Protein AF-A0A561PL49-F1 (afdb_monomer)

Secondary structure (DSSP, 8-state):
--HHHHHHHHHH-HHHHHHHHHHHGGGHHHHHHHHHHHHHHS-HHHHHHHHHH-HHHHHHHHHHHHHH-TTSHHIIIIIHHHHHHHHTHHHHHHHHS-----HHHHHHHHHHHHTS-HHHHHHHHHHHHHS-HHHHHHHH---HHHHHHHHHHHHHHHHHHHHT--

Nearest PDB structures (foldseek):
  1or7-assembly3_B  TM=4.608E-01  e=2.682E-03  Escherichia coli
  1or7-assembly3_A  TM=3.696E-01  e=8.581E-03  Escherichia coli
  3p7n-assembly2_B  TM=9.004E-01  e=7.801E+00  Erythrobacter litoralis HTCC2594
  5xt2-assembly5_E  TM=5.950E-01  e=3.797E+00  Bradyrhizobium japonicum
  1zn2-assembly1_A  TM=5.545E-01  e=4.013E+00  Pseudomonas fluorescens

Mean predicted aligned error: 12.53 Å

Structure (mmCIF, N/CA/C/O backbone):
data_AF-A0A561PL49-F1
#
_entry.id   AF-A0A561PL49-F1
#
loop_
_atom_site.group_PDB
_atom_site.id
_atom_site.type_symbol
_atom_site.label_atom_id
_atom_site.label_alt_id
_atom_site.label_comp_id
_atom_site.label_asym_id
_atom_site.label_entity_id
_atom_site.label_seq_id
_atom_site.pdbx_PDB_ins_code
_atom_site.Cartn_x
_atom_site.Cartn_y
_atom_site.Cartn_z
_atom_site.occupancy
_atom_site.B_iso_or_equiv
_atom_site.auth_seq_id
_atom_site.auth_comp_id
_atom_site.auth_asym_id
_atom_site.auth_atom_id
_atom_site.pdbx_PDB_model_num
ATOM 1 N N . MET A 1 1 ? -16.646 -1.846 32.945 1.00 83.25 1 MET A N 1
ATOM 2 C CA . MET A 1 1 ? -17.394 -2.663 31.961 1.00 83.25 1 MET A CA 1
ATOM 3 C C . MET A 1 1 ? -16.554 -3.886 31.651 1.00 83.25 1 MET A C 1
ATOM 5 O O . MET A 1 1 ? -15.339 -3.741 31.600 1.00 83.25 1 MET A O 1
ATOM 9 N N . ASN A 1 2 ? -17.163 -5.061 31.497 1.00 88.88 2 ASN A N 1
ATOM 10 C CA . ASN A 1 2 ? -16.440 -6.252 31.034 1.00 88.88 2 ASN A CA 1
ATOM 11 C C . ASN A 1 2 ? -16.213 -6.192 29.507 1.00 88.88 2 ASN A C 1
ATOM 13 O O . ASN A 1 2 ? -16.794 -5.342 28.823 1.00 88.88 2 ASN A O 1
ATOM 17 N N . ARG A 1 3 ? -15.366 -7.076 28.961 1.00 93.06 3 ARG A N 1
ATOM 18 C CA . ARG A 1 3 ? -15.032 -7.087 27.523 1.00 93.06 3 ARG A CA 1
ATOM 19 C C . ARG A 1 3 ? -16.274 -7.114 26.621 1.00 93.06 3 ARG A C 1
ATOM 21 O O . ARG A 1 3 ? -16.358 -6.326 25.681 1.00 93.06 3 ARG A O 1
ATOM 28 N N . GLU A 1 4 ? -17.233 -7.993 26.902 1.00 93.25 4 GLU A N 1
ATOM 29 C CA . GLU A 1 4 ? -18.442 -8.140 26.080 1.00 93.25 4 GLU A CA 1
ATOM 30 C C . GLU A 1 4 ? -19.286 -6.866 26.050 1.00 93.25 4 GLU A C 1
ATOM 32 O O . GLU A 1 4 ? -19.787 -6.478 24.997 1.00 93.25 4 GLU A O 1
ATOM 37 N N . GLN A 1 5 ? -19.426 -6.180 27.185 1.00 93.38 5 GLN A N 1
ATOM 38 C CA . GLN A 1 5 ? -20.137 -4.905 27.256 1.00 93.38 5 GLN A CA 1
ATOM 39 C C . GLN A 1 5 ? -19.455 -3.834 26.400 1.00 93.38 5 GLN A C 1
ATOM 41 O O . GLN A 1 5 ? -20.139 -3.099 25.692 1.00 93.38 5 GLN A O 1
ATOM 46 N N . ILE A 1 6 ? -18.119 -3.765 26.434 1.00 93.38 6 ILE A N 1
ATOM 47 C CA . ILE A 1 6 ? -17.340 -2.792 25.654 1.00 93.38 6 ILE A CA 1
ATOM 48 C C . ILE A 1 6 ? -17.500 -3.055 24.150 1.00 93.38 6 ILE A C 1
ATOM 50 O O . ILE A 1 6 ? -17.769 -2.133 23.383 1.00 93.38 6 ILE A O 1
ATOM 54 N N . ILE A 1 7 ? -17.401 -4.315 23.716 1.00 94.44 7 ILE A N 1
ATOM 55 C CA . ILE A 1 7 ? -17.581 -4.694 22.304 1.00 94.44 7 ILE A CA 1
ATOM 56 C C . ILE A 1 7 ? -19.016 -4.420 21.836 1.00 94.44 7 ILE A C 1
ATOM 58 O O . ILE A 1 7 ? -19.229 -3.891 20.743 1.00 94.44 7 ILE A O 1
ATOM 62 N N . ASN A 1 8 ? -20.015 -4.744 22.661 1.00 93.69 8 ASN A N 1
ATOM 63 C CA . ASN A 1 8 ? -21.415 -4.455 22.350 1.00 93.69 8 ASN A CA 1
ATOM 64 C C . ASN A 1 8 ? -21.684 -2.950 22.238 1.00 93.69 8 ASN A C 1
ATOM 66 O O . ASN A 1 8 ? -22.488 -2.535 21.409 1.00 93.69 8 ASN A O 1
ATOM 70 N N . GLN A 1 9 ? -21.004 -2.125 23.036 1.00 92.50 9 GLN A N 1
ATOM 71 C CA . GLN A 1 9 ? -21.076 -0.674 22.896 1.00 92.50 9 GLN A CA 1
ATOM 72 C C . GLN A 1 9 ? -20.464 -0.221 21.563 1.00 92.50 9 GLN A C 1
ATOM 74 O O . GLN A 1 9 ? -21.138 0.447 20.787 1.00 92.50 9 GLN A O 1
ATOM 79 N N . LEU A 1 10 ? -19.226 -0.631 21.269 1.00 91.81 10 LEU A N 1
ATOM 80 C CA . LEU A 1 10 ? -18.506 -0.274 20.036 1.00 91.81 10 LEU A CA 1
ATOM 81 C C . LEU A 1 10 ? -19.249 -0.674 18.752 1.00 91.81 10 LEU A C 1
ATOM 83 O O . LEU A 1 10 ? -19.172 0.031 17.749 1.00 91.81 10 LEU A O 1
ATOM 87 N N . SER A 1 11 ? -19.939 -1.816 18.777 1.00 91.75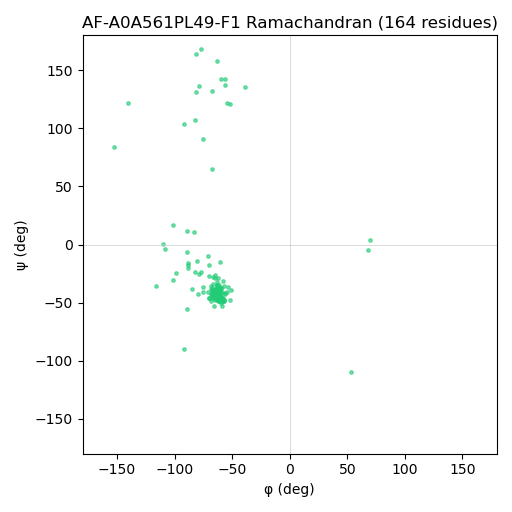 11 SER A N 1
ATOM 88 C CA . SER A 1 11 ? -20.686 -2.351 17.627 1.00 91.75 11 SER A CA 1
ATOM 89 C C . SER A 1 11 ? -22.038 -1.682 17.395 1.00 91.75 11 SER A C 1
ATOM 91 O O . SER A 1 11 ? -22.541 -1.696 16.275 1.00 91.75 11 SER A O 1
ATOM 93 N N . ARG A 1 12 ? -22.644 -1.106 18.438 1.00 91.81 12 ARG A N 1
ATOM 94 C CA . ARG A 1 12 ? -23.957 -0.447 18.351 1.00 91.81 12 ARG A CA 1
ATOM 95 C C . ARG A 1 12 ? -23.857 1.064 18.214 1.00 91.81 12 ARG A C 1
ATOM 97 O O . ARG A 1 12 ? -24.791 1.695 17.724 1.00 91.81 12 ARG A O 1
ATOM 104 N N . ASP A 1 13 ? -22.760 1.644 18.678 1.00 93.06 13 ASP A N 1
ATOM 105 C CA . ASP A 1 13 ? -22.541 3.077 18.621 1.00 93.06 13 ASP A CA 1
ATOM 106 C C . ASP A 1 13 ? -22.004 3.491 17.242 1.00 93.06 13 ASP A C 1
ATOM 108 O O . ASP A 1 13 ? -20.840 3.276 16.889 1.00 93.06 13 ASP A O 1
ATOM 112 N N . ASN A 1 14 ? -22.879 4.129 16.461 1.00 93.19 14 ASN A N 1
ATOM 113 C CA . ASN A 1 14 ? -22.567 4.643 15.128 1.00 93.19 14 ASN A CA 1
ATOM 114 C C . ASN A 1 14 ? -21.449 5.693 15.129 1.00 93.19 14 ASN A C 1
ATOM 116 O O . ASN A 1 14 ? -20.905 6.003 14.069 1.00 93.19 14 ASN A O 1
ATOM 120 N N . GLU A 1 15 ? -21.088 6.259 16.279 1.00 93.94 15 GLU A N 1
ATOM 121 C CA . GLU A 1 15 ? -20.008 7.231 16.363 1.00 93.94 15 GLU A CA 1
ATOM 122 C C . GLU A 1 15 ? -18.660 6.648 15.910 1.00 93.94 15 GLU A C 1
ATOM 124 O O . GLU A 1 15 ? -17.912 7.311 15.189 1.00 93.94 15 GLU A O 1
ATOM 129 N N . TYR A 1 16 ? -18.371 5.387 16.241 1.00 95.00 16 TYR A N 1
ATOM 130 C CA . TYR A 1 16 ? -17.133 4.716 15.824 1.00 95.00 16 TYR A CA 1
ATOM 131 C C . TYR A 1 16 ? -17.090 4.460 14.316 1.00 95.00 16 TYR A C 1
ATOM 133 O O . TYR A 1 16 ? -16.042 4.605 13.678 1.00 95.00 16 TYR A O 1
ATOM 141 N N . HIS A 1 17 ? -18.247 4.151 13.732 1.00 95.12 17 HIS A N 1
ATOM 142 C CA . HIS A 1 17 ? -18.399 4.043 12.285 1.00 95.12 17 HIS A CA 1
ATOM 143 C C . HIS A 1 17 ? -18.204 5.406 11.605 1.00 95.12 17 HIS A C 1
ATOM 145 O O . HIS A 1 17 ? -17.451 5.530 10.640 1.00 95.12 17 HIS A O 1
ATOM 151 N N . ASN A 1 18 ? -18.772 6.471 12.176 1.00 96.44 18 ASN A N 1
ATOM 152 C CA . ASN A 1 18 ? -18.613 7.834 11.668 1.00 96.44 18 ASN A CA 1
ATOM 153 C C . ASN A 1 18 ? -17.156 8.323 11.711 1.00 96.44 18 ASN A C 1
ATOM 155 O O . ASN A 1 18 ? -16.723 9.002 10.779 1.00 96.44 18 ASN A O 1
ATOM 159 N N . ILE A 1 19 ? -16.376 7.945 12.732 1.00 96.62 19 ILE A N 1
ATOM 160 C CA . ILE A 1 19 ? -14.924 8.196 12.765 1.00 96.62 19 ILE A CA 1
ATOM 161 C C . ILE A 1 19 ? -14.246 7.560 11.542 1.00 96.62 19 ILE A C 1
ATOM 163 O O . ILE A 1 19 ? -13.442 8.208 10.868 1.00 96.62 19 ILE A O 1
ATOM 167 N N . CYS A 1 20 ? -14.593 6.311 11.223 1.00 97.00 20 CYS A N 1
ATOM 168 C CA . CYS A 1 20 ? -14.040 5.613 10.064 1.00 97.00 20 CYS A CA 1
ATOM 169 C C . CYS A 1 20 ? -14.483 6.263 8.749 1.00 97.00 20 CYS A C 1
ATOM 171 O O . CYS A 1 20 ? -13.646 6.447 7.873 1.00 97.00 20 CYS A O 1
ATOM 173 N N . ARG A 1 21 ? -15.738 6.720 8.633 1.00 96.50 21 ARG A N 1
ATOM 174 C CA . ARG A 1 21 ? -16.215 7.491 7.467 1.00 96.50 21 ARG A CA 1
ATOM 175 C C . ARG A 1 21 ? -15.437 8.783 7.248 1.00 96.50 21 ARG A C 1
ATOM 177 O O . ARG A 1 21 ? -15.063 9.090 6.119 1.00 96.50 21 ARG A O 1
ATOM 184 N N . GLN A 1 22 ? -15.156 9.529 8.315 1.00 96.19 22 GLN A N 1
ATOM 185 C CA . GLN A 1 22 ? -14.403 10.784 8.220 1.00 96.19 22 GLN A CA 1
ATOM 186 C C . GLN A 1 22 ? -12.947 10.569 7.782 1.00 96.19 22 GLN A C 1
ATOM 188 O O . GLN A 1 22 ? -12.386 11.410 7.079 1.00 96.19 22 GLN A O 1
ATOM 193 N N . ILE A 1 23 ? -12.332 9.458 8.194 1.00 95.50 23 ILE A N 1
ATOM 194 C CA . ILE A 1 23 ? -10.920 9.161 7.920 1.00 95.50 23 ILE A CA 1
ATOM 195 C C . ILE A 1 23 ? -10.752 8.399 6.599 1.00 95.50 23 ILE A C 1
ATOM 197 O O . ILE A 1 23 ? -9.983 8.830 5.741 1.00 95.50 23 ILE A O 1
ATOM 201 N N . GLY A 1 24 ? -11.443 7.267 6.465 1.00 92.12 24 GLY A N 1
ATOM 202 C CA . GLY A 1 24 ? -11.277 6.273 5.405 1.00 92.12 24 GLY A CA 1
ATOM 203 C C . GLY A 1 24 ? -12.107 6.513 4.146 1.00 92.12 24 GLY A C 1
ATOM 204 O O . GLY A 1 24 ? -11.759 5.986 3.097 1.00 92.12 24 GLY A O 1
ATOM 205 N N . ARG A 1 25 ? -13.155 7.348 4.217 1.00 91.06 25 ARG A N 1
ATOM 206 C CA . ARG A 1 25 ? -14.078 7.625 3.100 1.00 91.06 25 ARG A CA 1
ATOM 207 C C . ARG A 1 25 ? -14.654 6.335 2.504 1.00 91.06 25 ARG A C 1
ATOM 209 O O . ARG A 1 25 ? -15.449 5.689 3.174 1.00 91.06 25 ARG A O 1
ATOM 216 N N . ASP A 1 26 ? -14.247 5.973 1.290 1.00 90.94 26 ASP A N 1
ATOM 217 C CA . ASP A 1 26 ? -14.724 4.784 0.579 1.00 90.94 26 ASP A CA 1
ATOM 218 C C . ASP A 1 26 ? -14.286 3.489 1.283 1.00 90.94 26 ASP A C 1
ATOM 220 O O . ASP A 1 26 ? -15.012 2.504 1.265 1.00 90.94 26 ASP A O 1
ATOM 224 N N . ASP A 1 27 ? -13.159 3.525 2.000 1.00 93.06 27 ASP A N 1
ATOM 225 C CA . ASP A 1 27 ? -12.609 2.382 2.737 1.00 93.06 27 ASP A CA 1
ATOM 226 C C . ASP A 1 27 ? -13.157 2.292 4.182 1.00 93.06 27 ASP A C 1
ATOM 228 O O . ASP A 1 27 ? -12.593 1.601 5.032 1.00 93.06 27 ASP A O 1
ATOM 232 N N . ALA A 1 28 ? -14.199 3.060 4.527 1.00 94.94 28 ALA A N 1
ATOM 233 C CA . ALA A 1 28 ? -14.643 3.227 5.913 1.00 94.94 28 ALA A CA 1
ATOM 234 C C . ALA A 1 28 ? -15.168 1.942 6.561 1.00 94.94 28 ALA A C 1
ATOM 236 O O . ALA A 1 28 ? -14.896 1.715 7.741 1.00 94.94 28 ALA A O 1
ATOM 237 N N . ASP A 1 29 ? -15.906 1.125 5.810 1.00 94.81 29 ASP A N 1
ATOM 238 C CA . ASP A 1 29 ? -16.500 -0.112 6.323 1.00 94.81 29 ASP A CA 1
ATOM 239 C C . ASP A 1 29 ? -15.415 -1.160 6.601 1.00 94.81 29 ASP A C 1
ATOM 241 O O . ASP A 1 29 ? -15.356 -1.709 7.704 1.00 94.81 29 ASP A O 1
ATOM 245 N N . ASP A 1 30 ? -14.486 -1.345 5.658 1.00 95.06 30 ASP A N 1
ATOM 246 C CA . ASP A 1 30 ? -13.323 -2.221 5.830 1.00 95.06 30 ASP A CA 1
ATOM 247 C C . ASP A 1 30 ? -12.424 -1.744 6.973 1.00 95.06 30 ASP A C 1
ATOM 249 O O . ASP A 1 30 ? -11.966 -2.541 7.797 1.00 95.06 30 ASP A O 1
ATOM 253 N N . LEU A 1 31 ? -12.186 -0.428 7.063 1.00 96.31 31 LEU A N 1
ATOM 254 C CA . LEU A 1 31 ? -11.403 0.160 8.144 1.00 96.31 31 LEU A CA 1
ATOM 255 C C . LEU A 1 31 ? -12.067 -0.108 9.494 1.00 96.31 31 LEU A C 1
ATOM 257 O O . LEU A 1 31 ? -11.394 -0.557 10.417 1.00 96.31 31 LEU A O 1
ATOM 261 N N . TYR A 1 32 ? -13.374 0.123 9.617 1.00 96.75 32 TYR A N 1
ATOM 262 C CA . TYR A 1 32 ? -14.110 -0.154 10.847 1.00 96.75 32 TYR A CA 1
ATOM 263 C C . TYR A 1 32 ? -14.003 -1.629 11.248 1.00 96.75 32 TYR A C 1
ATOM 265 O O . TYR A 1 32 ? -13.670 -1.931 12.396 1.00 96.75 32 TYR A O 1
ATOM 273 N N . GLN A 1 33 ? -14.226 -2.546 10.306 1.00 94.88 33 GLN A N 1
ATOM 274 C CA . GLN A 1 33 ? -14.188 -3.980 10.571 1.00 94.88 33 GLN A CA 1
ATOM 275 C C . GLN A 1 33 ? -12.803 -4.446 11.040 1.00 94.88 33 GLN A C 1
ATOM 277 O O . GLN A 1 33 ? -12.699 -5.168 12.032 1.00 94.88 33 GLN A O 1
ATOM 282 N N . GLU A 1 34 ? -11.733 -3.986 10.395 1.00 95.38 34 GLU A N 1
ATOM 283 C CA . GLU A 1 34 ? -10.363 -4.286 10.818 1.00 95.38 34 GLU A CA 1
ATOM 284 C C . GLU A 1 34 ? -10.059 -3.741 12.216 1.00 95.38 34 GLU A C 1
ATOM 286 O O . GLU A 1 34 ? -9.493 -4.441 13.053 1.00 95.38 34 GLU A O 1
ATOM 291 N N . LEU A 1 35 ? -10.478 -2.511 12.524 1.00 95.88 35 LEU A N 1
ATOM 292 C CA . LEU A 1 35 ? -10.296 -1.935 13.859 1.00 95.88 35 LEU A CA 1
ATOM 293 C C . LEU A 1 35 ? -11.065 -2.715 14.935 1.00 95.88 35 LEU A C 1
ATOM 295 O O . LEU A 1 35 ? -10.565 -2.859 16.052 1.00 95.88 35 LEU A O 1
ATOM 299 N N . MET A 1 36 ? -12.244 -3.249 14.609 1.00 95.94 36 MET A N 1
ATOM 300 C CA . MET A 1 36 ? -12.992 -4.126 15.510 1.00 95.94 36 MET A CA 1
ATOM 301 C C . MET A 1 36 ? -12.252 -5.442 15.765 1.00 95.94 36 MET A C 1
ATOM 303 O O . MET A 1 36 ? -12.155 -5.852 16.921 1.00 95.94 36 MET A O 1
ATOM 307 N N . LEU A 1 37 ? -11.663 -6.062 14.735 1.00 95.00 37 LEU A N 1
ATOM 308 C CA . LEU A 1 37 ? -10.810 -7.248 14.900 1.00 95.00 37 LEU A CA 1
ATOM 309 C C . LEU A 1 37 ? -9.624 -6.956 15.824 1.00 95.00 37 LEU A C 1
ATOM 311 O O . LEU A 1 37 ? -9.405 -7.691 16.786 1.00 95.00 37 LEU A O 1
ATOM 315 N N . TYR A 1 38 ? -8.939 -5.826 1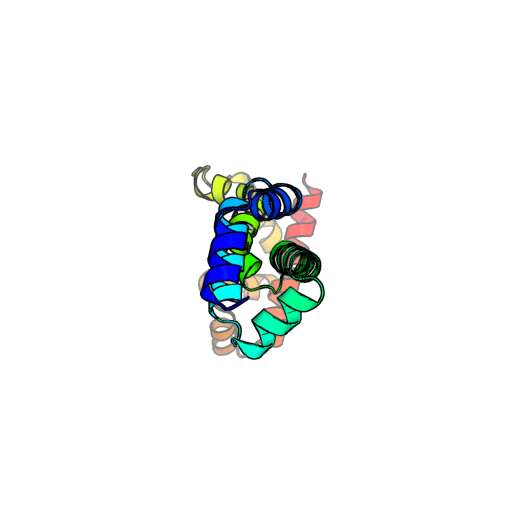5.624 1.00 94.31 38 TYR A N 1
ATOM 316 C CA . TYR A 1 38 ? -7.868 -5.399 16.526 1.00 94.31 38 TYR A CA 1
ATOM 317 C C . TYR A 1 38 ? -8.334 -5.288 17.978 1.00 94.31 38 TYR A C 1
ATOM 319 O O . TYR A 1 38 ? -7.613 -5.699 18.881 1.00 94.31 38 TYR A O 1
ATOM 327 N N . ILE A 1 39 ? -9.528 -4.744 18.230 1.00 94.94 39 ILE A N 1
ATOM 328 C CA . ILE A 1 39 ? -10.064 -4.613 19.592 1.00 94.94 39 ILE A CA 1
ATOM 329 C C . ILE A 1 39 ? -10.381 -5.973 20.210 1.00 94.94 39 ILE A C 1
ATOM 331 O O . ILE A 1 39 ? -10.129 -6.163 21.401 1.00 94.94 39 ILE A O 1
ATOM 335 N N . LEU A 1 40 ? -10.892 -6.919 19.419 1.00 95.00 40 LEU A N 1
ATOM 336 C CA . LEU A 1 40 ? -11.171 -8.283 19.878 1.00 95.00 40 LEU A CA 1
ATOM 337 C C . LEU A 1 40 ? -9.893 -9.017 20.310 1.00 95.00 40 LEU A C 1
ATOM 339 O O . LEU A 1 40 ? -9.930 -9.802 21.256 1.00 95.00 40 LEU A O 1
ATOM 343 N N . GLU A 1 41 ? -8.761 -8.713 19.676 1.00 94.69 41 GLU A N 1
ATOM 344 C CA . GLU A 1 41 ? -7.450 -9.282 20.006 1.00 94.69 41 GLU A CA 1
ATOM 345 C C . GLU A 1 41 ? -6.765 -8.610 21.211 1.00 94.69 41 GLU A C 1
ATOM 347 O O . GLU A 1 41 ? -5.809 -9.153 21.772 1.00 94.69 41 GLU A O 1
ATOM 352 N N . ILE A 1 42 ? -7.231 -7.434 21.654 1.00 93.94 42 ILE A N 1
ATOM 353 C CA . ILE A 1 42 ? -6.634 -6.742 22.803 1.00 93.94 42 ILE A CA 1
ATOM 354 C C . ILE A 1 42 ? -6.888 -7.544 24.099 1.00 93.94 42 ILE A C 1
ATOM 356 O O . ILE A 1 42 ? -8.03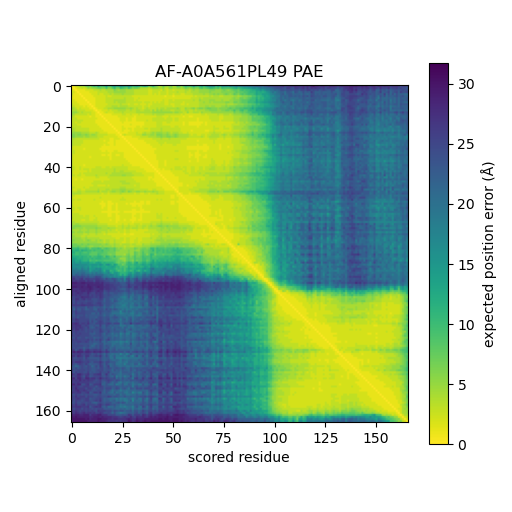3 -7.912 24.394 1.00 93.94 42 ILE A O 1
ATOM 360 N N . PRO A 1 43 ? -5.853 -7.770 24.940 1.00 95.56 43 PRO A N 1
ATOM 361 C CA . PRO A 1 43 ? -6.020 -8.386 26.257 1.00 95.56 43 PRO A CA 1
ATOM 362 C C . PRO A 1 43 ? -7.017 -7.623 27.137 1.00 95.56 43 PRO A C 1
ATOM 364 O O . PRO A 1 43 ? -7.028 -6.392 27.138 1.00 95.56 43 PRO A O 1
ATOM 367 N N . GLU A 1 44 ? -7.817 -8.343 27.924 1.00 94.56 44 GLU A N 1
ATOM 368 C CA . GLU A 1 44 ? -8.966 -7.776 28.645 1.00 94.56 44 GLU A CA 1
ATOM 369 C C . GLU A 1 44 ? -8.567 -6.625 29.560 1.00 94.56 44 GLU A C 1
ATOM 371 O O . GLU A 1 44 ? -9.135 -5.542 29.477 1.00 94.56 44 GLU A O 1
ATOM 376 N N . GLU A 1 45 ? -7.512 -6.816 30.349 1.00 94.56 45 GLU A N 1
ATOM 377 C CA . GLU A 1 45 ? -6.977 -5.786 31.239 1.00 94.56 45 GLU A CA 1
ATOM 378 C C . GLU A 1 45 ? -6.641 -4.489 30.494 1.00 94.56 45 GLU A C 1
ATOM 380 O O . GLU A 1 45 ? -6.907 -3.389 30.977 1.00 94.56 45 GLU A O 1
ATOM 385 N N . LYS A 1 46 ? -6.059 -4.598 29.293 1.00 94.62 46 LYS A N 1
ATOM 386 C CA . LYS A 1 46 ? -5.709 -3.433 28.477 1.00 94.62 46 LYS A CA 1
ATOM 387 C C . LYS A 1 46 ? -6.963 -2.764 27.922 1.00 94.62 46 LYS A C 1
ATOM 389 O O . LYS A 1 46 ? -7.020 -1.537 27.922 1.00 94.62 46 LYS A O 1
ATOM 394 N N . LEU A 1 47 ? -7.949 -3.539 27.472 1.00 94.88 47 LEU A N 1
ATOM 395 C CA . LEU A 1 47 ? -9.208 -3.005 26.955 1.00 94.88 47 LEU A CA 1
ATOM 396 C C . LEU A 1 47 ? -9.995 -2.269 28.048 1.00 94.88 47 LEU A C 1
ATOM 398 O O . LEU A 1 47 ? -10.454 -1.153 27.816 1.00 94.88 47 LEU A O 1
ATOM 402 N N . THR A 1 48 ? -10.072 -2.839 29.251 1.00 94.31 48 THR A N 1
ATOM 403 C CA . THR A 1 48 ? -10.731 -2.212 30.404 1.00 94.31 48 THR A CA 1
ATOM 404 C C . THR A 1 48 ? -10.052 -0.895 30.781 1.00 94.31 48 THR A C 1
ATOM 406 O O . THR A 1 48 ? -10.733 0.123 30.885 1.00 94.31 48 THR A O 1
ATOM 409 N N . ARG A 1 49 ? -8.710 -0.855 30.847 1.00 94.81 49 ARG A N 1
ATOM 410 C CA . ARG A 1 49 ? -7.958 0.398 31.080 1.00 94.81 49 ARG A CA 1
ATOM 411 C C . ARG A 1 49 ? -8.195 1.454 29.995 1.00 94.81 49 ARG A C 1
ATOM 413 O O . ARG A 1 49 ? -8.256 2.649 30.283 1.00 94.81 49 ARG A O 1
ATOM 420 N N . LEU A 1 50 ? -8.305 1.044 28.730 1.00 94.44 50 LEU A N 1
ATOM 421 C CA . LEU A 1 50 ? -8.624 1.967 27.635 1.00 94.44 50 LEU A CA 1
ATOM 422 C C . LEU A 1 50 ? -10.043 2.525 27.777 1.00 94.44 50 LEU A C 1
ATOM 424 O O . LEU A 1 50 ? -10.247 3.715 27.556 1.00 94.44 50 LEU A O 1
ATOM 428 N N . ASN A 1 51 ? -10.999 1.692 28.188 1.00 93.50 51 ASN A N 1
ATOM 429 C CA . ASN A 1 51 ? -12.376 2.103 28.449 1.00 93.50 51 ASN A CA 1
ATOM 430 C C . ASN A 1 51 ? -12.495 3.096 29.611 1.00 93.50 51 ASN A C 1
ATOM 432 O O . ASN A 1 51 ? -13.253 4.052 29.511 1.00 93.50 51 ASN A O 1
ATOM 436 N N . GLU A 1 52 ? -11.731 2.895 30.683 1.00 93.88 52 GLU A N 1
ATOM 437 C CA . GLU A 1 52 ? -11.696 3.803 31.839 1.00 93.88 52 GLU A CA 1
ATOM 438 C C . GLU A 1 52 ? -11.028 5.150 31.537 1.00 93.88 52 GLU A C 1
ATOM 440 O O . GLU A 1 52 ? -11.339 6.149 32.180 1.00 93.88 52 GLU A O 1
ATOM 445 N N . SER A 1 53 ? -10.109 5.183 30.569 1.00 93.75 53 SER A N 1
ATOM 446 C CA . SER A 1 53 ? -9.406 6.401 30.161 1.00 93.75 53 SER A CA 1
ATOM 447 C C . SER A 1 53 ? -10.129 7.117 29.017 1.00 93.75 53 SER A C 1
ATOM 449 O O . SER A 1 53 ? -10.962 7.988 29.246 1.00 93.75 53 SER A O 1
ATOM 451 N N . CYS A 1 54 ? -9.812 6.783 27.767 1.00 94.00 54 CYS A N 1
ATOM 452 C CA . CYS A 1 54 ? -10.525 7.301 26.604 1.00 94.00 54 CYS A CA 1
ATOM 453 C C . CYS A 1 54 ? -10.445 6.317 25.431 1.00 94.00 54 CYS A C 1
ATOM 455 O O . CYS A 1 54 ? -9.624 6.463 24.517 1.00 94.00 54 CYS A O 1
ATOM 457 N N . LEU A 1 55 ? -11.344 5.331 25.421 1.00 94.12 55 LEU A N 1
ATOM 458 C CA . LEU A 1 55 ? -11.426 4.328 24.357 1.00 94.12 55 LEU A CA 1
ATOM 459 C C . LEU A 1 55 ? -11.684 4.966 22.992 1.00 94.12 55 LEU A C 1
ATOM 461 O O . LEU A 1 55 ? -11.093 4.561 21.997 1.00 94.12 55 LEU A O 1
ATOM 465 N N . LYS A 1 56 ? -12.507 6.016 22.947 1.00 94.75 56 LYS A N 1
ATOM 466 C CA . LYS A 1 56 ? -12.776 6.776 21.722 1.00 94.75 56 LYS A CA 1
ATOM 467 C C . LYS A 1 56 ? -11.526 7.464 21.172 1.00 94.75 56 LYS A C 1
ATOM 469 O O . LYS A 1 56 ? -11.265 7.390 19.975 1.00 94.75 56 LYS A O 1
ATOM 474 N N . CYS A 1 57 ? -10.721 8.083 22.037 1.00 95.94 57 CYS A N 1
ATOM 475 C CA . CYS A 1 57 ? -9.456 8.700 21.638 1.00 95.94 57 CYS A CA 1
ATOM 476 C C . CYS A 1 57 ? -8.499 7.647 21.067 1.00 95.94 57 CYS A C 1
ATOM 478 O O . CYS A 1 57 ? -7.862 7.876 20.039 1.00 95.94 57 CYS A O 1
ATOM 480 N N . PHE A 1 58 ? -8.422 6.481 21.716 1.00 95.81 58 PHE A N 1
ATOM 481 C CA . PHE A 1 58 ? -7.631 5.353 21.234 1.00 95.81 58 PHE A CA 1
ATOM 482 C C . PHE A 1 58 ? -8.125 4.857 19.871 1.00 95.81 58 PHE A C 1
ATOM 484 O O . PHE A 1 58 ? -7.321 4.737 18.949 1.00 95.81 58 PHE A O 1
ATOM 491 N N . PHE A 1 59 ? -9.435 4.647 19.717 1.00 96.69 59 PHE A N 1
ATOM 492 C CA . PHE A 1 59 ? -10.052 4.204 18.469 1.00 96.69 59 PHE A CA 1
ATOM 493 C C . PHE A 1 59 ? -9.757 5.174 17.323 1.00 96.69 59 PHE A C 1
ATOM 495 O O . PHE A 1 59 ? -9.276 4.759 16.272 1.00 96.69 59 PHE A O 1
ATOM 502 N N . TYR A 1 60 ? -9.951 6.478 17.548 1.00 96.94 60 TYR A N 1
ATOM 503 C CA . TYR A 1 60 ? -9.629 7.517 16.570 1.00 96.94 60 TYR A CA 1
ATOM 504 C C . TYR A 1 60 ? -8.157 7.468 16.147 1.00 96.94 60 TYR A C 1
ATOM 506 O O . TYR A 1 60 ? -7.842 7.475 14.957 1.00 96.94 60 TYR A O 1
ATOM 514 N N . ARG A 1 61 ? -7.232 7.379 17.113 1.00 96.56 61 ARG A N 1
ATOM 515 C CA . ARG A 1 61 ? -5.793 7.291 16.821 1.00 96.56 61 ARG A CA 1
ATOM 516 C C . ARG A 1 61 ? -5.436 6.018 16.065 1.00 96.56 61 ARG A C 1
ATOM 518 O O . ARG A 1 61 ? -4.577 6.066 15.185 1.00 96.56 61 ARG A O 1
ATOM 525 N N . MET A 1 62 ? -6.081 4.905 16.394 1.00 96.50 62 MET A N 1
ATOM 526 C CA . MET A 1 62 ? -5.891 3.632 15.711 1.00 96.50 62 MET A CA 1
ATOM 527 C C . MET A 1 62 ? -6.373 3.719 14.258 1.00 96.50 62 MET A C 1
ATOM 529 O O . MET A 1 62 ? -5.603 3.394 13.357 1.00 96.50 62 MET A O 1
ATOM 533 N N . ALA A 1 63 ? -7.572 4.259 14.024 1.00 97.19 63 ALA A N 1
ATOM 534 C CA . ALA A 1 63 ? -8.116 4.504 12.688 1.00 97.19 63 ALA A CA 1
ATOM 535 C C . ALA A 1 63 ? -7.197 5.408 11.856 1.00 97.19 63 ALA A C 1
ATOM 537 O O . ALA A 1 63 ? -6.821 5.071 10.733 1.00 97.19 63 ALA A O 1
ATOM 538 N N . GLU A 1 64 ? -6.756 6.524 12.439 1.00 97.12 64 GLU A N 1
ATOM 539 C CA . GLU A 1 64 ? -5.850 7.468 11.791 1.00 97.12 64 GLU A CA 1
ATOM 540 C C . GLU A 1 64 ? -4.522 6.805 11.397 1.00 97.12 64 GLU A C 1
ATOM 542 O O . GLU A 1 64 ? -4.051 6.976 10.270 1.00 97.12 64 GLU A O 1
ATOM 547 N N . LYS A 1 65 ? -3.914 6.030 12.303 1.00 96.50 65 LYS A N 1
ATOM 548 C CA . LYS A 1 65 ? -2.640 5.346 12.050 1.00 96.50 65 LYS A CA 1
ATOM 549 C C . LYS A 1 65 ? -2.769 4.244 11.007 1.00 96.50 65 LYS A C 1
ATOM 551 O O . LYS A 1 65 ? -1.906 4.160 10.131 1.00 96.50 65 LYS A O 1
ATOM 556 N N . GLN A 1 66 ? -3.821 3.433 11.086 1.00 95.56 66 GLN A N 1
ATOM 557 C CA . GLN A 1 66 ? -4.055 2.350 10.136 1.00 95.56 66 GLN A CA 1
ATOM 558 C C . GLN A 1 66 ? -4.313 2.895 8.734 1.00 95.56 66 GLN A C 1
ATOM 560 O O . GLN A 1 66 ? -3.740 2.384 7.777 1.00 95.56 66 GLN A O 1
ATOM 565 N N . TYR A 1 67 ? -5.078 3.977 8.604 1.00 95.69 67 TYR A N 1
ATOM 566 C CA . TYR A 1 67 ? -5.396 4.524 7.292 1.00 95.69 67 TYR A CA 1
ATOM 567 C C . TYR A 1 67 ? -4.269 5.376 6.687 1.00 95.69 67 TYR A C 1
ATOM 569 O O . TYR A 1 67 ? -3.978 5.260 5.499 1.00 95.69 67 TYR A O 1
ATOM 577 N N . LYS A 1 68 ? -3.610 6.244 7.469 1.00 93.69 68 LYS A N 1
ATOM 578 C CA . LYS A 1 68 ? -2.621 7.199 6.923 1.00 93.69 68 LYS A CA 1
ATOM 579 C C . LYS A 1 68 ? -1.224 6.606 6.718 1.00 93.69 68 LYS A C 1
ATOM 581 O O . LYS A 1 68 ? -0.448 7.153 5.938 1.00 93.69 68 LYS A O 1
ATOM 586 N N . SER A 1 69 ? -0.860 5.538 7.430 1.00 93.69 69 SER A N 1
ATOM 587 C CA . SER A 1 69 ? 0.483 4.957 7.323 1.00 93.69 69 SER A CA 1
ATOM 588 C C . SER A 1 69 ? 0.615 4.032 6.113 1.00 93.69 69 SER A C 1
ATOM 590 O O . SER A 1 69 ? -0.156 3.091 5.975 1.00 93.69 69 SER A O 1
ATOM 592 N N . LYS A 1 70 ? 1.672 4.205 5.309 1.00 90.44 70 LYS A N 1
ATOM 593 C CA . LYS A 1 70 ? 2.026 3.273 4.217 1.00 90.44 70 LYS A CA 1
ATOM 594 C C . LYS A 1 70 ? 2.567 1.922 4.706 1.00 90.44 70 LYS A C 1
ATOM 596 O O . LYS A 1 70 ? 2.763 1.000 3.923 1.00 90.44 70 LYS A O 1
ATOM 601 N N . THR A 1 71 ? 2.860 1.791 5.998 1.00 92.19 71 THR A N 1
ATOM 602 C CA . THR A 1 71 ? 3.408 0.555 6.579 1.00 92.19 71 THR A CA 1
ATOM 603 C C . THR A 1 71 ? 2.409 -0.200 7.451 1.00 92.19 71 THR A C 1
ATOM 605 O O . THR A 1 71 ? 2.743 -1.294 7.919 1.00 92.19 71 THR A O 1
ATOM 608 N N . SER A 1 72 ? 1.204 0.349 7.657 1.00 93.62 72 SER A N 1
ATOM 609 C CA . SER A 1 72 ? 0.146 -0.300 8.435 1.00 93.62 72 SER A CA 1
ATOM 610 C C . SER A 1 72 ? -0.316 -1.600 7.781 1.00 93.62 72 SER A C 1
ATOM 612 O O . SER A 1 72 ? -0.164 -1.808 6.573 1.00 93.62 72 SER A O 1
ATOM 614 N N . ALA A 1 73 ? -0.909 -2.480 8.587 1.00 90.62 73 ALA A N 1
ATOM 615 C CA . ALA A 1 73 ? -1.530 -3.694 8.069 1.00 90.62 73 ALA A CA 1
ATOM 616 C C . ALA A 1 73 ? -2.679 -3.361 7.107 1.00 90.62 73 ALA A C 1
ATOM 618 O O . ALA A 1 73 ? -2.747 -3.936 6.024 1.00 90.62 73 ALA A O 1
ATOM 619 N N . PHE A 1 74 ? -3.506 -2.367 7.458 1.00 94.31 74 PHE A N 1
ATOM 620 C CA . PHE A 1 74 ? -4.624 -1.927 6.626 1.00 94.31 74 PHE A CA 1
ATOM 621 C C . PHE A 1 74 ? -4.166 -1.471 5.235 1.00 94.31 74 PHE A C 1
ATOM 623 O O . PHE A 1 74 ? -4.681 -1.946 4.225 1.00 94.31 74 PHE A O 1
ATOM 630 N N . HIS A 1 75 ? -3.137 -0.619 5.158 1.00 92.88 75 HIS A N 1
ATOM 631 C CA . HIS A 1 75 ? -2.616 -0.166 3.871 1.00 92.88 75 HIS A CA 1
ATOM 632 C C . HIS A 1 75 ? -2.101 -1.336 3.031 1.00 92.88 75 HIS A C 1
ATOM 634 O O . HIS A 1 75 ? -2.430 -1.435 1.853 1.00 92.88 75 HIS A O 1
ATOM 640 N N . LYS A 1 76 ? -1.332 -2.247 3.636 1.00 91.31 76 LYS A N 1
ATOM 641 C CA . LYS A 1 76 ? -0.769 -3.407 2.934 1.00 91.31 76 LYS A CA 1
ATOM 642 C C . LYS A 1 76 ? -1.838 -4.348 2.382 1.00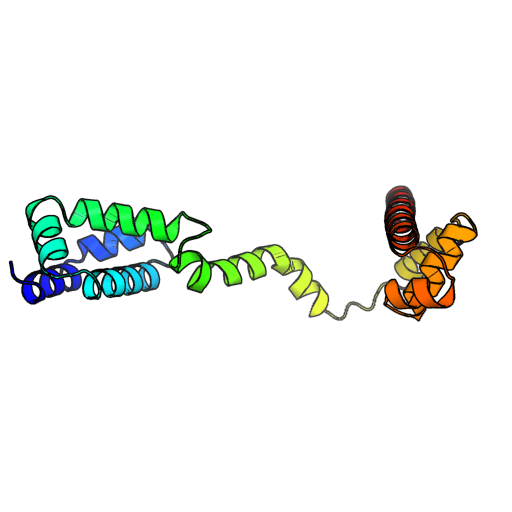 91.31 76 LYS A C 1
ATOM 644 O O . LYS A 1 76 ? -1.615 -4.896 1.310 1.00 91.31 76 LYS A O 1
ATOM 649 N N . LYS A 1 77 ? -2.941 -4.539 3.112 1.00 91.25 77 LYS A N 1
ATOM 650 C CA . LYS A 1 77 ? -4.000 -5.495 2.772 1.00 91.25 77 LYS A CA 1
ATOM 651 C C . LYS A 1 77 ? -5.032 -4.928 1.794 1.00 91.25 77 LYS A C 1
ATOM 653 O O . LYS A 1 77 ? -5.458 -5.657 0.913 1.00 91.25 77 LYS A O 1
ATOM 658 N N . TYR A 1 78 ? -5.401 -3.653 1.926 1.00 89.06 78 TYR A N 1
ATOM 659 C CA . TYR A 1 78 ? -6.544 -3.091 1.192 1.00 89.06 78 TYR A CA 1
ATOM 660 C C . TYR A 1 78 ? -6.173 -1.987 0.200 1.00 89.06 78 TYR A C 1
ATOM 662 O O . TYR A 1 78 ? -6.755 -1.893 -0.875 1.00 89.06 78 TYR A O 1
ATOM 670 N N . ARG A 1 79 ? -5.186 -1.143 0.521 1.00 88.50 79 ARG A N 1
ATOM 671 C CA . ARG A 1 79 ? -4.910 0.063 -0.280 1.00 88.50 79 ARG A CA 1
ATOM 672 C C . ARG A 1 79 ? -3.729 -0.060 -1.223 1.00 88.50 79 ARG A C 1
ATOM 674 O O . ARG A 1 79 ? -3.732 0.586 -2.266 1.00 88.50 79 ARG A O 1
ATOM 681 N N . ARG A 1 80 ? -2.721 -0.854 -0.865 1.00 88.25 80 ARG A N 1
ATOM 682 C CA . ARG A 1 80 ? -1.465 -0.950 -1.612 1.00 88.25 80 ARG A CA 1
ATOM 683 C C . ARG A 1 80 ? -1.707 -1.386 -3.051 1.00 88.25 80 ARG A C 1
ATOM 685 O O . ARG A 1 80 ? -1.191 -0.752 -3.960 1.00 88.25 80 ARG A O 1
ATOM 692 N N . GLU A 1 81 ? -2.493 -2.437 -3.257 1.00 83.31 81 GLU A N 1
ATOM 693 C CA . GLU A 1 81 ? -2.787 -2.937 -4.604 1.00 83.31 81 GLU A CA 1
ATOM 694 C C . GLU A 1 81 ? -3.591 -1.922 -5.416 1.00 83.31 81 GLU A C 1
ATOM 696 O O . GLU A 1 81 ? -3.208 -1.599 -6.534 1.00 83.31 81 GLU A O 1
ATOM 701 N N . ALA A 1 82 ? -4.636 -1.333 -4.831 1.00 81.75 82 ALA A N 1
ATOM 702 C CA . ALA A 1 82 ? -5.419 -0.292 -5.491 1.00 81.75 82 ALA A CA 1
ATOM 703 C C . ALA A 1 82 ? -4.582 0.958 -5.833 1.00 81.75 82 ALA A C 1
ATOM 705 O O . ALA A 1 82 ? -4.820 1.611 -6.846 1.00 81.75 82 ALA A O 1
ATOM 706 N N . GLU A 1 83 ? -3.601 1.325 -5.002 1.00 83.44 83 GLU A N 1
ATOM 707 C CA . GLU A 1 83 ? -2.640 2.390 -5.313 1.00 83.44 83 GLU A CA 1
ATOM 708 C C . GLU A 1 83 ? -1.709 2.008 -6.464 1.00 83.44 83 GLU A C 1
ATOM 710 O O . GLU A 1 83 ? -1.579 2.805 -7.385 1.00 83.44 83 GLU A O 1
ATOM 715 N N . ILE A 1 84 ? -1.149 0.794 -6.465 1.00 82.94 84 ILE A N 1
ATOM 716 C CA . ILE A 1 84 ? -0.312 0.287 -7.566 1.00 82.94 84 ILE A CA 1
ATOM 717 C C . ILE A 1 84 ? -1.101 0.284 -8.878 1.00 82.94 84 ILE A C 1
ATOM 719 O O . ILE A 1 84 ? -0.608 0.763 -9.894 1.00 82.94 84 ILE A O 1
ATOM 723 N N . ILE A 1 85 ? -2.343 -0.208 -8.862 1.00 83.50 85 ILE A N 1
ATOM 724 C CA . ILE A 1 85 ? -3.207 -0.225 -10.047 1.00 83.50 85 ILE A CA 1
ATOM 725 C C . ILE A 1 85 ? -3.469 1.199 -10.537 1.00 83.50 85 ILE A C 1
ATOM 727 O O . ILE A 1 85 ? -3.408 1.441 -11.734 1.00 83.50 85 ILE A O 1
ATOM 731 N N . ARG A 1 86 ? -3.739 2.155 -9.637 1.00 83.12 86 ARG A N 1
ATOM 732 C CA . ARG A 1 86 ? -3.946 3.562 -10.018 1.00 83.12 86 ARG A CA 1
ATOM 733 C C . ARG A 1 86 ? -2.678 4.216 -10.565 1.00 83.12 86 ARG A C 1
ATOM 735 O O . ARG A 1 86 ? -2.770 4.967 -11.528 1.00 83.12 86 ARG A O 1
ATOM 742 N N . GLU A 1 87 ? -1.521 3.936 -9.972 1.00 85.69 87 GLU A N 1
ATOM 743 C CA . GLU A 1 87 ? -0.222 4.452 -10.422 1.00 85.69 87 GLU A CA 1
ATOM 744 C C . GLU A 1 87 ? 0.134 3.931 -11.820 1.00 85.69 87 GLU A C 1
ATOM 746 O O . GLU A 1 87 ? 0.593 4.694 -12.666 1.00 85.69 87 GLU A O 1
ATOM 751 N N . HIS A 1 88 ? -0.170 2.660 -12.086 1.00 83.00 88 HIS A N 1
ATOM 752 C CA . HIS A 1 88 ? 0.098 1.986 -13.356 1.00 83.00 88 HIS A CA 1
ATOM 753 C C . HIS A 1 88 ? -1.131 1.867 -14.263 1.00 83.00 88 HIS A C 1
ATOM 755 O O . HIS A 1 88 ? -1.124 1.081 -15.206 1.00 83.00 88 HIS A O 1
ATOM 761 N N . ALA A 1 89 ? -2.197 2.635 -14.016 1.00 82.06 89 ALA A N 1
ATOM 762 C CA . ALA A 1 89 ? -3.454 2.487 -14.751 1.00 82.06 89 ALA A CA 1
ATOM 763 C C . ALA A 1 89 ? -3.257 2.690 -16.260 1.00 82.06 89 ALA A C 1
ATOM 765 O O . ALA A 1 89 ? -3.781 1.924 -17.065 1.00 82.06 89 ALA A O 1
ATOM 766 N N . ASN A 1 90 ? -2.443 3.679 -16.636 1.00 75.44 90 ASN A N 1
ATOM 767 C CA . ASN A 1 90 ? -2.120 3.959 -18.034 1.00 75.44 90 ASN A CA 1
ATOM 768 C C . ASN A 1 90 ? -1.302 2.829 -18.673 1.00 75.44 90 ASN A C 1
ATOM 770 O O . ASN A 1 90 ? -1.569 2.470 -19.816 1.00 75.44 90 ASN A O 1
ATOM 774 N N . ASP A 1 91 ? -0.360 2.237 -17.932 1.00 75.44 91 ASP A N 1
ATOM 775 C CA . ASP A 1 91 ? 0.434 1.098 -18.405 1.00 75.44 91 ASP A CA 1
ATOM 776 C C . ASP A 1 91 ? -0.464 -0.135 -18.617 1.00 75.44 91 ASP A C 1
ATOM 778 O O . ASP A 1 91 ? -0.351 -0.828 -19.624 1.00 75.44 91 ASP A O 1
ATOM 782 N N . ILE A 1 92 ? -1.404 -0.383 -17.697 1.00 71.19 92 ILE A N 1
ATOM 783 C CA . ILE A 1 92 ? -2.373 -1.488 -17.785 1.00 71.19 92 ILE A CA 1
ATOM 784 C C . ILE A 1 92 ? -3.290 -1.310 -19.003 1.00 71.19 92 ILE A C 1
ATOM 786 O O . ILE A 1 92 ? -3.522 -2.267 -19.742 1.00 71.19 92 ILE A O 1
ATOM 790 N N . VAL A 1 93 ? -3.790 -0.093 -19.240 1.00 73.25 93 VAL A N 1
ATOM 791 C CA . VAL A 1 93 ? -4.625 0.214 -20.414 1.00 73.25 93 VAL A CA 1
ATOM 792 C C . VAL A 1 93 ? -3.831 0.050 -21.712 1.00 73.25 93 VAL A C 1
ATOM 794 O O . VAL A 1 93 ? -4.349 -0.546 -22.654 1.00 73.25 93 VAL A O 1
ATOM 797 N N . ALA A 1 94 ? -2.574 0.501 -21.746 1.00 65.38 94 ALA A N 1
ATOM 798 C CA . ALA A 1 94 ? -1.696 0.363 -22.907 1.00 65.38 94 ALA A CA 1
ATOM 799 C C . ALA A 1 94 ? -1.344 -1.099 -23.236 1.00 65.38 94 ALA A C 1
ATOM 801 O O . ALA A 1 94 ? -1.120 -1.417 -24.393 1.00 65.38 94 ALA A O 1
ATOM 802 N N . ILE A 1 95 ? -1.316 -2.002 -22.248 1.00 62.38 95 ILE A N 1
ATOM 803 C CA . ILE A 1 95 ? -1.139 -3.447 -22.488 1.00 62.38 95 ILE A CA 1
ATOM 804 C C . ILE A 1 95 ? -2.430 -4.086 -23.026 1.00 62.38 95 ILE A C 1
ATOM 806 O O . ILE A 1 95 ? -2.375 -5.006 -23.837 1.00 62.38 95 ILE A O 1
ATOM 810 N N . GLY A 1 96 ? -3.598 -3.638 -22.549 1.00 60.91 96 GLY A N 1
ATOM 811 C CA . GLY A 1 96 ? -4.899 -4.185 -22.952 1.00 60.91 96 GLY A CA 1
ATOM 812 C C . GLY A 1 96 ? -5.377 -3.718 -24.328 1.00 60.91 96 GLY A C 1
ATOM 813 O O . GLY A 1 96 ? -6.182 -4.398 -24.966 1.00 60.91 96 GLY A O 1
ATOM 814 N N . GLN A 1 97 ? -4.889 -2.570 -24.792 1.00 58.84 97 GLN A N 1
ATOM 815 C CA . GLN A 1 97 ? -5.044 -2.129 -26.169 1.00 58.84 97 GLN A CA 1
ATOM 816 C C . GLN A 1 97 ? -3.825 -2.619 -26.944 1.00 58.84 97 GLN A C 1
ATOM 818 O O . GLN A 1 97 ? -2.752 -2.045 -26.819 1.00 58.84 97 GLN A O 1
ATOM 823 N N . ASP A 1 98 ? -3.987 -3.675 -27.741 1.00 58.59 98 ASP A N 1
ATOM 824 C CA . ASP A 1 98 ? -2.997 -4.099 -28.738 1.00 58.59 98 ASP A CA 1
ATOM 825 C C . ASP A 1 98 ? -2.917 -3.041 -29.854 1.00 58.59 98 ASP A C 1
ATOM 827 O O . ASP A 1 98 ? -3.343 -3.233 -30.992 1.00 58.59 98 ASP A O 1
ATOM 831 N N . THR A 1 99 ? -2.457 -1.841 -29.501 1.00 57.09 99 THR A N 1
ATOM 832 C CA . THR A 1 99 ? -1.931 -0.882 -30.455 1.00 57.09 99 THR A CA 1
ATOM 833 C C . THR A 1 99 ? -0.562 -1.433 -30.798 1.00 57.09 99 THR A C 1
ATOM 835 O O . THR A 1 99 ? 0.393 -1.188 -30.058 1.00 57.09 99 THR A O 1
ATOM 838 N N . GLY A 1 100 ? -0.490 -2.271 -31.836 1.00 59.19 100 GLY A N 1
ATOM 839 C CA . GLY A 1 100 ? 0.776 -2.804 -32.330 1.00 59.19 100 GLY A CA 1
ATOM 840 C C . GLY A 1 100 ? 1.853 -1.719 -32.286 1.00 59.19 100 GLY A C 1
ATOM 841 O O . GLY A 1 100 ? 1.574 -0.555 -32.582 1.00 59.19 100 GLY A O 1
ATOM 842 N N . ILE A 1 101 ? 3.045 -2.079 -3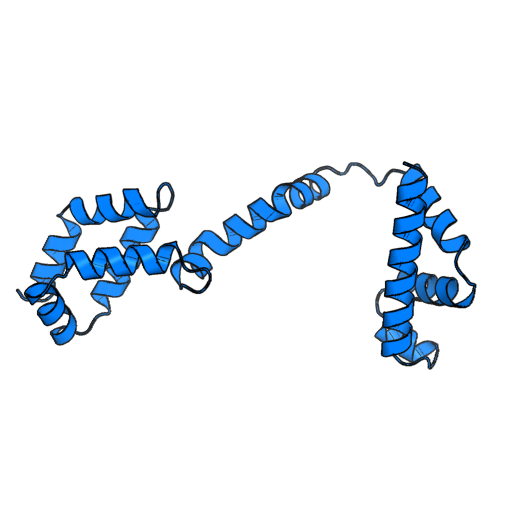1.807 1.00 66.00 101 ILE A N 1
ATOM 843 C CA . ILE A 1 101 ? 4.142 -1.122 -31.651 1.00 66.00 101 ILE A CA 1
ATOM 844 C C . ILE A 1 101 ? 4.351 -0.447 -33.007 1.00 66.00 101 ILE A C 1
ATOM 846 O O . ILE A 1 101 ? 4.588 -1.139 -33.995 1.00 66.00 101 ILE A O 1
ATOM 850 N N . ASP A 1 102 ? 4.231 0.880 -33.035 1.00 75.00 102 ASP A N 1
ATOM 851 C CA . ASP A 1 102 ? 4.386 1.682 -34.244 1.00 75.00 102 ASP A CA 1
ATOM 852 C C . ASP A 1 102 ? 5.718 1.335 -34.931 1.00 75.00 102 ASP A C 1
ATOM 854 O O . ASP A 1 102 ? 6.788 1.421 -34.313 1.00 75.00 102 ASP A O 1
ATOM 858 N N . GLU A 1 103 ? 5.650 0.884 -36.188 1.00 78.38 103 GLU A N 1
ATOM 859 C CA . GLU A 1 103 ? 6.830 0.493 -36.964 1.00 78.38 103 GLU A CA 1
ATOM 860 C C . GLU A 1 103 ? 7.828 1.653 -37.071 1.00 78.38 103 GLU A C 1
ATOM 862 O O . GLU A 1 103 ? 9.037 1.412 -37.048 1.00 78.38 103 GLU A O 1
ATOM 867 N N . ASP A 1 104 ? 7.355 2.903 -37.082 1.00 80.62 104 ASP A N 1
ATOM 868 C CA . ASP A 1 104 ? 8.217 4.086 -37.108 1.00 80.62 104 ASP A CA 1
ATOM 869 C C . ASP A 1 104 ? 9.016 4.219 -35.804 1.00 80.62 104 ASP A C 1
ATOM 871 O O . ASP A 1 104 ? 10.226 4.452 -35.827 1.00 80.62 104 ASP A O 1
ATOM 875 N N . VAL A 1 105 ? 8.392 3.934 -34.654 1.00 81.69 105 VAL A N 1
ATOM 876 C CA . VAL A 1 105 ? 9.078 3.922 -33.351 1.00 81.69 105 VAL A CA 1
ATOM 877 C C . VAL A 1 105 ? 10.118 2.803 -33.289 1.00 81.69 105 VAL A C 1
ATOM 879 O O . VAL A 1 105 ? 11.207 2.996 -32.739 1.00 81.69 105 VAL A O 1
ATOM 882 N N . ILE A 1 106 ? 9.817 1.630 -33.855 1.00 84.19 106 ILE A N 1
ATOM 883 C CA . ILE A 1 106 ? 10.787 0.530 -33.954 1.00 84.19 106 ILE A CA 1
ATOM 884 C C . ILE A 1 106 ? 11.981 0.965 -34.808 1.00 84.19 106 ILE A C 1
ATOM 886 O O . ILE A 1 106 ? 13.129 0.800 -34.384 1.00 84.19 106 ILE A O 1
ATOM 890 N N . ASN A 1 107 ? 11.722 1.550 -35.978 1.00 86.81 107 ASN A N 1
ATOM 891 C CA . ASN A 1 107 ? 12.755 2.006 -36.903 1.00 86.81 107 ASN A CA 1
ATOM 892 C C . ASN A 1 107 ? 13.651 3.082 -36.274 1.00 86.81 107 ASN A C 1
ATOM 894 O O . ASN A 1 107 ? 14.879 2.988 -36.364 1.00 86.81 107 ASN A O 1
ATOM 898 N N . ASP A 1 108 ? 13.068 4.039 -35.554 1.00 87.56 108 ASP A N 1
ATOM 899 C CA . ASP A 1 108 ? 13.806 5.087 -34.848 1.00 87.56 108 ASP A CA 1
ATOM 900 C C . ASP A 1 108 ? 14.701 4.523 -33.737 1.00 87.56 108 ASP A C 1
ATOM 902 O O . ASP A 1 108 ? 15.858 4.930 -33.577 1.00 87.56 108 ASP A O 1
ATOM 906 N N . VAL A 1 109 ? 14.201 3.545 -32.973 1.00 87.62 109 VAL A N 1
ATOM 907 C CA . VAL A 1 109 ? 14.991 2.858 -31.940 1.00 87.62 109 VAL A CA 1
ATOM 908 C C . VAL A 1 109 ? 16.158 2.103 -32.574 1.00 87.62 109 VAL A C 1
ATOM 910 O O . VAL A 1 109 ? 17.289 2.213 -32.088 1.00 87.62 109 VAL A O 1
ATOM 913 N N . VAL A 1 110 ? 15.917 1.369 -33.665 1.00 88.94 110 VAL A N 1
ATOM 914 C CA . VAL A 1 110 ? 16.960 0.635 -34.396 1.00 88.94 110 VAL A CA 1
ATOM 915 C C . VAL A 1 110 ? 18.021 1.602 -34.924 1.00 88.94 110 VAL A C 1
ATOM 917 O O . VAL A 1 110 ? 19.211 1.383 -34.688 1.00 88.94 110 VAL A O 1
ATOM 920 N N . ALA A 1 111 ? 17.624 2.712 -35.550 1.00 89.94 111 ALA A N 1
ATOM 921 C CA . ALA A 1 111 ? 18.548 3.732 -36.042 1.00 89.94 111 ALA A CA 1
ATOM 922 C C . ALA A 1 111 ? 19.375 4.362 -34.906 1.00 89.94 111 ALA A C 1
ATOM 924 O O . ALA A 1 111 ? 20.596 4.526 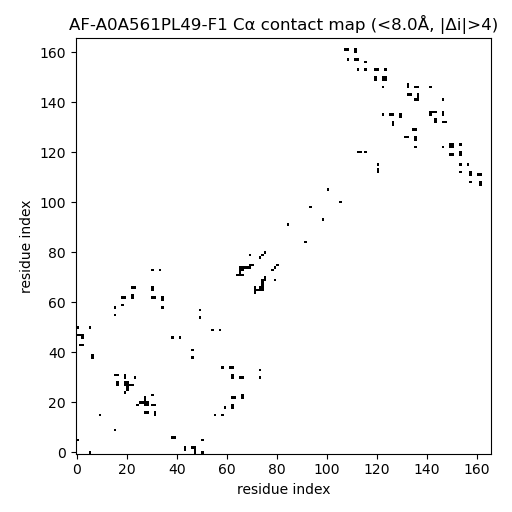-35.017 1.00 89.94 111 ALA A O 1
ATOM 925 N N . ALA A 1 112 ? 18.740 4.661 -33.771 1.00 91.31 112 ALA A N 1
ATOM 926 C CA . ALA A 1 112 ? 19.416 5.222 -32.608 1.00 91.31 112 ALA A CA 1
ATOM 927 C C . ALA A 1 112 ? 20.472 4.267 -32.026 1.00 91.31 112 ALA A C 1
ATOM 929 O O . ALA A 1 112 ? 21.562 4.735 -31.664 1.00 91.31 112 ALA A O 1
ATOM 930 N N . VAL A 1 113 ? 20.169 2.962 -31.971 1.00 91.25 113 VAL A N 1
ATOM 931 C CA . VAL A 1 113 ? 21.090 1.892 -31.543 1.00 91.25 113 VAL A CA 1
ATOM 932 C C . VAL A 1 113 ? 22.235 1.718 -32.541 1.00 91.25 113 VAL A C 1
ATOM 934 O O . VAL A 1 113 ? 23.391 1.634 -32.126 1.00 91.25 113 VAL A O 1
ATOM 937 N N . GLN A 1 114 ? 21.952 1.741 -33.846 1.00 91.56 114 GLN A N 1
ATOM 938 C CA . GLN A 1 114 ? 22.990 1.655 -34.879 1.00 91.56 114 GLN A CA 1
ATOM 939 C C . GLN A 1 114 ? 23.966 2.837 -34.835 1.00 91.56 114 GLN A C 1
ATOM 941 O O . GLN A 1 114 ? 25.142 2.678 -35.150 1.00 91.56 114 GLN A O 1
ATOM 946 N N . GLY A 1 115 ? 23.510 4.007 -34.380 1.00 90.00 115 GLY A N 1
ATOM 947 C CA . GLY A 1 115 ? 24.356 5.178 -34.157 1.00 90.00 115 GLY A CA 1
ATOM 948 C C . GLY A 1 115 ? 25.101 5.209 -32.814 1.00 90.00 115 GLY A C 1
ATOM 949 O O . GLY A 1 115 ? 25.574 6.284 -32.435 1.00 90.00 115 GLY A O 1
ATOM 950 N N . LEU A 1 116 ? 25.127 4.122 -32.036 1.00 92.50 116 LEU A N 1
ATOM 951 C CA . LEU A 1 116 ? 25.962 4.007 -30.833 1.00 92.50 116 LEU A CA 1
ATOM 952 C C . LEU A 1 116 ? 27.405 3.629 -31.195 1.00 92.50 116 LEU A C 1
ATOM 954 O O . LEU A 1 116 ? 27.694 3.151 -32.291 1.00 92.50 116 LEU A O 1
ATOM 958 N N . TYR A 1 117 ? 28.326 3.818 -30.247 1.00 94.00 117 TYR A N 1
ATOM 959 C CA . TYR A 1 117 ? 29.682 3.290 -30.377 1.00 94.00 117 TYR A CA 1
ATOM 960 C C . TYR A 1 117 ? 29.644 1.761 -30.522 1.00 94.00 117 TYR A C 1
ATOM 962 O O . TYR A 1 117 ? 28.826 1.102 -29.881 1.00 94.00 117 TYR A O 1
ATOM 970 N N . TRP A 1 118 ? 30.530 1.192 -31.349 1.00 94.00 118 TRP A N 1
ATOM 971 C CA . TRP A 1 118 ? 30.471 -0.221 -31.756 1.00 94.00 118 TRP A CA 1
ATOM 972 C C . TRP A 1 118 ? 30.402 -1.198 -30.574 1.00 94.00 118 TRP A C 1
ATOM 974 O O . TRP A 1 118 ? 29.690 -2.196 -30.654 1.00 94.00 118 TRP A O 1
ATOM 984 N N . TYR A 1 119 ? 31.105 -0.893 -29.478 1.00 93.00 119 TYR A N 1
ATOM 985 C CA . TYR A 1 119 ? 31.093 -1.704 -28.263 1.00 93.00 119 TYR A CA 1
ATOM 986 C C . TYR A 1 119 ? 29.732 -1.637 -27.562 1.00 93.00 119 TYR A C 1
ATOM 988 O O . TYR A 1 119 ? 29.144 -2.671 -27.259 1.00 93.00 119 TYR A O 1
ATOM 996 N N . ASP A 1 120 ? 29.191 -0.433 -27.365 1.00 92.88 120 ASP A N 1
ATOM 997 C CA . ASP A 1 120 ? 27.892 -0.244 -26.713 1.00 92.88 120 ASP A CA 1
ATOM 998 C C . ASP A 1 120 ? 26.766 -0.885 -27.528 1.00 92.88 120 ASP A C 1
ATOM 1000 O O . ASP A 1 120 ? 25.895 -1.548 -26.965 1.00 92.88 120 ASP A O 1
ATOM 1004 N N . ARG A 1 121 ? 26.824 -0.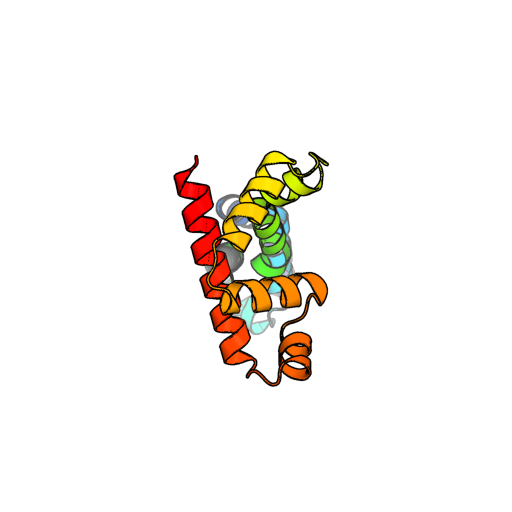742 -28.859 1.00 94.62 121 ARG A N 1
ATOM 1005 C CA . ARG A 1 121 ? 25.906 -1.401 -29.791 1.00 94.62 121 ARG A CA 1
ATOM 1006 C C . ARG A 1 121 ? 25.964 -2.920 -29.641 1.00 94.62 121 ARG A C 1
ATOM 1008 O O . ARG A 1 121 ? 24.930 -3.532 -29.402 1.00 94.62 121 ARG A O 1
ATOM 1015 N N . GLY A 1 122 ? 27.159 -3.509 -29.711 1.00 93.06 122 GLY A N 1
ATOM 1016 C CA . GLY A 1 122 ? 27.326 -4.961 -29.630 1.00 93.06 122 GLY A CA 1
ATOM 1017 C C . GLY A 1 122 ? 26.822 -5.545 -28.310 1.00 93.06 122 GLY A C 1
ATOM 1018 O O . GLY A 1 122 ? 26.170 -6.585 -28.302 1.00 93.06 122 GLY A O 1
ATOM 1019 N N . ILE A 1 123 ? 27.043 -4.851 -27.189 1.00 94.25 123 ILE A N 1
ATOM 1020 C CA . ILE A 1 123 ? 26.525 -5.285 -25.884 1.00 94.25 123 ILE A CA 1
ATOM 1021 C C . ILE A 1 123 ? 24.995 -5.198 -25.821 1.00 94.25 123 ILE A C 1
ATOM 1023 O O . ILE A 1 123 ? 24.359 -6.085 -25.252 1.00 94.25 123 ILE A O 1
ATOM 1027 N N . VAL A 1 124 ? 24.391 -4.152 -26.393 1.00 93.62 124 VAL A N 1
ATOM 1028 C CA . VAL A 1 124 ? 22.928 -4.003 -26.435 1.00 93.62 124 VAL A CA 1
ATOM 1029 C C . VAL A 1 124 ? 22.280 -5.048 -27.339 1.00 93.62 124 VAL A C 1
ATOM 1031 O O . VAL A 1 124 ? 21.277 -5.628 -26.935 1.00 93.62 124 VAL A O 1
ATOM 1034 N N . GLU A 1 125 ? 22.851 -5.319 -28.513 1.00 93.12 125 GLU A N 1
ATOM 1035 C CA . GLU A 1 125 ? 22.372 -6.351 -29.442 1.00 93.12 125 GLU A CA 1
ATOM 1036 C C . GLU A 1 125 ? 22.445 -7.743 -28.800 1.00 93.12 125 GLU A C 1
ATOM 1038 O O . GLU A 1 125 ? 21.441 -8.455 -28.765 1.00 93.12 125 GLU A O 1
ATOM 1043 N N . LEU A 1 126 ? 23.581 -8.093 -28.178 1.00 93.50 126 LEU A N 1
ATOM 1044 C CA . LEU A 1 126 ? 23.726 -9.376 -27.481 1.00 93.50 126 LEU A CA 1
ATOM 1045 C C . LEU A 1 126 ? 22.747 -9.494 -26.306 1.00 93.50 126 LEU A C 1
ATOM 1047 O O . LEU A 1 126 ? 22.171 -10.550 -26.055 1.00 93.50 126 LEU A O 1
ATOM 1051 N N . TYR A 1 127 ? 22.526 -8.400 -25.574 1.00 94.38 127 TYR A N 1
ATOM 1052 C CA . TYR A 1 127 ? 21.547 -8.378 -24.493 1.00 94.38 127 TYR A CA 1
ATOM 1053 C C . TYR A 1 127 ? 20.108 -8.529 -25.005 1.00 94.38 127 TYR A C 1
ATOM 1055 O O . TYR A 1 127 ? 19.329 -9.246 -24.378 1.00 94.38 127 TYR A O 1
ATOM 1063 N N . ALA A 1 128 ? 19.760 -7.896 -26.127 1.00 91.00 128 ALA A N 1
ATOM 1064 C CA . ALA A 1 128 ? 18.443 -8.021 -26.747 1.00 91.00 128 ALA A CA 1
ATOM 1065 C C . ALA A 1 128 ? 18.176 -9.455 -27.231 1.00 91.00 128 ALA A C 1
ATOM 1067 O O . ALA A 1 128 ? 17.072 -9.958 -27.045 1.00 91.00 128 ALA A O 1
ATOM 1068 N N . GLU A 1 129 ? 19.193 -10.132 -27.771 1.00 91.94 129 GLU A N 1
ATOM 1069 C CA . GLU A 1 129 ? 19.096 -11.528 -28.207 1.00 91.94 129 GLU A CA 1
ATOM 1070 C C . GLU A 1 129 ? 18.974 -12.503 -27.023 1.00 91.94 129 GLU A C 1
ATOM 1072 O O . GLU A 1 129 ? 18.135 -13.403 -27.033 1.00 91.94 129 GLU A O 1
ATOM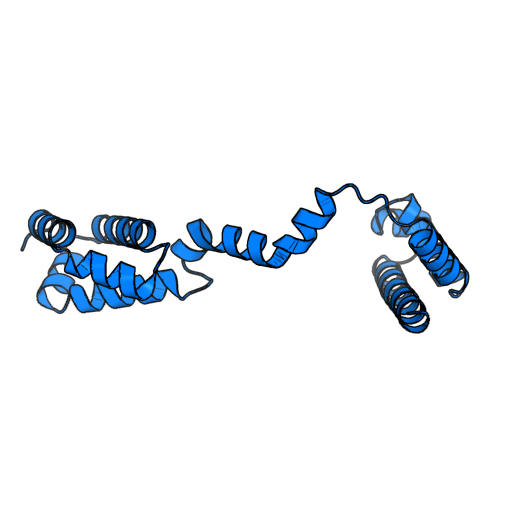 1077 N N . LYS A 1 130 ? 19.807 -12.344 -25.983 1.00 90.44 130 LYS A N 1
ATOM 1078 C CA . LYS A 1 130 ? 19.894 -13.312 -24.871 1.00 90.44 130 LYS A CA 1
ATOM 1079 C C . LYS A 1 130 ? 18.918 -13.042 -23.724 1.00 90.44 130 LYS A C 1
ATOM 1081 O O . LYS A 1 130 ? 18.713 -13.915 -22.881 1.00 90.44 130 LYS A O 1
ATOM 1086 N N . GLY A 1 131 ? 18.400 -11.821 -23.601 1.00 88.69 131 GLY A N 1
ATOM 1087 C CA . GLY A 1 131 ? 17.486 -11.388 -22.534 1.00 88.69 131 GLY A CA 1
ATOM 1088 C C . GLY A 1 131 ? 18.090 -11.311 -21.122 1.00 88.69 131 GLY A C 1
ATOM 1089 O O . GLY A 1 131 ? 17.419 -10.863 -20.192 1.00 88.69 131 GLY A O 1
ATOM 1090 N N . ASN A 1 132 ? 19.349 -11.726 -20.919 1.00 91.00 132 ASN A N 1
ATOM 1091 C CA . ASN A 1 132 ? 19.984 -11.797 -19.601 1.00 91.00 132 ASN A CA 1
ATOM 1092 C C . ASN A 1 132 ? 21.460 -11.360 -19.631 1.00 91.00 132 ASN A C 1
ATOM 1094 O O . ASN A 1 132 ? 22.300 -11.970 -20.290 1.00 91.00 132 ASN A O 1
ATOM 1098 N N . MET A 1 133 ? 21.804 -10.341 -18.833 1.00 91.00 133 MET A N 1
ATOM 1099 C CA . MET A 1 133 ? 23.165 -9.786 -18.741 1.00 91.00 133 MET A CA 1
ATOM 1100 C C . MET A 1 133 ? 24.197 -10.769 -18.170 1.00 91.00 133 MET A C 1
ATOM 1102 O O . MET A 1 133 ? 25.383 -10.652 -18.470 1.00 91.00 133 MET A O 1
ATOM 1106 N N . ARG A 1 134 ? 23.775 -11.740 -17.346 1.00 92.31 134 ARG A N 1
ATOM 1107 C CA . ARG A 1 134 ? 24.682 -12.778 -16.827 1.00 92.31 134 ARG A CA 1
ATOM 1108 C C . ARG A 1 134 ? 25.138 -13.717 -17.937 1.00 92.31 134 ARG A C 1
ATOM 1110 O O . ARG A 1 134 ? 26.306 -14.086 -17.959 1.00 92.31 134 ARG A O 1
ATOM 1117 N N . THR A 1 135 ? 24.241 -14.042 -18.866 1.00 92.69 135 THR A N 1
ATOM 1118 C CA . THR A 1 135 ? 24.558 -14.843 -20.054 1.00 92.69 135 THR A CA 1
ATOM 1119 C C . THR A 1 135 ? 25.543 -14.096 -20.949 1.00 92.69 135 THR A C 1
ATOM 1121 O O . THR A 1 135 ? 26.589 -14.636 -21.285 1.00 92.69 135 THR A O 1
ATOM 1124 N N . VAL A 1 136 ? 25.288 -12.807 -21.211 1.00 93.50 136 VAL A N 1
ATOM 1125 C CA . VAL A 1 136 ? 26.207 -11.924 -21.958 1.00 93.50 136 VAL A CA 1
ATOM 1126 C C . VAL A 1 136 ? 27.592 -11.874 -21.301 1.00 93.50 136 VAL A C 1
ATOM 1128 O O . VAL A 1 136 ? 28.606 -11.959 -21.986 1.00 93.50 136 VAL A O 1
ATOM 1131 N N . SER A 1 137 ? 27.658 -11.776 -19.970 1.00 95.94 137 SER A N 1
ATOM 1132 C CA . SER A 1 137 ? 28.923 -11.763 -19.220 1.00 95.94 137 SER A CA 1
ATOM 1133 C C . SER A 1 137 ? 29.705 -13.067 -19.356 1.00 95.94 137 SER A C 1
ATOM 1135 O O . SER A 1 137 ? 30.915 -13.031 -19.566 1.00 95.94 137 SER A O 1
ATOM 1137 N N . ALA A 1 138 ? 29.016 -14.208 -19.288 1.00 94.00 138 ALA A N 1
ATOM 1138 C CA . ALA A 1 138 ? 29.630 -15.520 -19.449 1.00 94.00 138 ALA A CA 1
ATOM 1139 C C . ALA A 1 138 ? 30.167 -15.744 -20.873 1.00 94.00 138 ALA A C 1
ATOM 1141 O O . ALA A 1 138 ? 31.259 -16.280 -21.026 1.00 94.00 138 ALA A O 1
ATOM 1142 N N . GLU A 1 139 ? 29.431 -15.308 -21.900 1.00 92.88 139 GLU A N 1
ATOM 1143 C CA . GLU A 1 139 ? 29.824 -15.486 -23.306 1.00 92.88 139 GLU A CA 1
ATOM 1144 C C . GLU A 1 139 ? 30.949 -14.537 -23.736 1.00 92.88 139 GLU A C 1
ATOM 1146 O O . GLU A 1 139 ? 31.867 -14.937 -24.447 1.00 92.88 139 GLU A O 1
ATOM 1151 N N . THR A 1 140 ? 30.897 -13.277 -23.300 1.00 91.44 140 THR A N 1
ATOM 1152 C CA . THR A 1 140 ? 31.872 -12.252 -23.713 1.00 91.44 140 THR A CA 1
ATOM 1153 C C . THR A 1 140 ? 33.109 -12.194 -22.819 1.00 91.44 140 THR A C 1
ATOM 1155 O O . THR A 1 140 ? 34.097 -11.556 -23.178 1.00 91.44 140 THR A O 1
ATOM 1158 N N . GLY A 1 141 ? 33.051 -12.792 -21.625 1.00 93.50 141 GLY A N 1
ATOM 1159 C CA . GLY A 1 141 ? 34.076 -12.643 -20.589 1.00 93.50 141 GLY A CA 1
ATOM 1160 C C . GLY A 1 141 ? 34.128 -11.244 -19.959 1.00 93.50 141 GLY A C 1
ATOM 1161 O O . GLY A 1 141 ? 34.991 -10.972 -19.124 1.00 93.50 141 GLY A O 1
ATOM 1162 N N . ILE A 1 142 ? 33.215 -10.341 -20.331 1.00 93.62 142 ILE A N 1
ATOM 1163 C CA . ILE A 1 142 ? 33.157 -8.982 -19.792 1.00 93.62 142 ILE A CA 1
ATOM 1164 C C . ILE A 1 142 ? 32.495 -9.025 -18.409 1.00 93.62 142 ILE A C 1
ATOM 1166 O O . ILE A 1 142 ? 31.456 -9.674 -18.249 1.00 93.62 142 ILE A O 1
ATOM 1170 N N . PRO A 1 143 ? 33.022 -8.309 -17.397 1.00 96.69 143 PRO A N 1
ATOM 1171 C CA . PRO A 1 143 ? 32.397 -8.251 -16.083 1.00 96.69 143 PRO A CA 1
ATOM 1172 C C . PRO A 1 143 ? 30.943 -7.766 -16.140 1.00 96.69 143 PRO A C 1
ATOM 1174 O O . PRO A 1 143 ? 30.631 -6.764 -16.786 1.00 96.69 143 PRO A O 1
ATOM 1177 N N . LEU A 1 144 ? 30.063 -8.424 -15.380 1.00 94.19 144 LEU A N 1
ATOM 1178 C CA . LEU A 1 144 ? 28.635 -8.094 -15.299 1.00 94.19 144 LEU A CA 1
ATOM 1179 C C . LEU A 1 144 ? 28.378 -6.605 -15.011 1.00 94.19 144 LEU A C 1
ATOM 1181 O O . LEU A 1 144 ? 27.460 -6.016 -15.574 1.00 94.19 144 LEU A O 1
ATOM 1185 N N . ILE A 1 145 ? 29.196 -5.993 -14.149 1.00 94.50 145 ILE A N 1
ATOM 1186 C CA . ILE A 1 145 ? 29.083 -4.572 -13.787 1.00 94.50 145 ILE A CA 1
ATOM 1187 C C . ILE A 1 145 ? 29.323 -3.678 -15.011 1.00 94.50 145 ILE A C 1
ATOM 1189 O O . ILE A 1 145 ? 28.594 -2.705 -15.206 1.00 94.50 145 ILE A O 1
ATOM 1193 N N . SER A 1 146 ? 30.295 -4.027 -15.856 1.00 94.00 146 SER A N 1
ATOM 1194 C CA . SER A 1 146 ? 30.605 -3.291 -17.083 1.00 94.00 146 SER A CA 1
ATOM 1195 C C . SER A 1 146 ? 29.472 -3.413 -18.097 1.00 94.00 146 SER A C 1
ATOM 1197 O O . SER A 1 146 ? 29.021 -2.397 -18.614 1.00 94.00 146 SER A O 1
ATOM 1199 N N . ILE A 1 147 ? 28.937 -4.621 -18.307 1.00 94.44 147 ILE A N 1
ATOM 1200 C CA . ILE A 1 147 ? 27.763 -4.840 -19.172 1.00 94.44 147 ILE A CA 1
ATOM 1201 C C . ILE A 1 147 ? 26.566 -4.039 -18.668 1.00 94.44 147 ILE A C 1
ATOM 1203 O O . ILE A 1 147 ? 25.921 -3.333 -19.441 1.00 94.44 147 ILE A O 1
ATOM 1207 N N . HIS A 1 148 ? 26.288 -4.102 -17.365 1.00 94.25 148 HIS A N 1
ATOM 1208 C CA . HIS A 1 148 ? 25.198 -3.345 -16.766 1.00 94.25 148 HIS A CA 1
ATOM 1209 C C . HIS A 1 148 ? 25.374 -1.838 -17.006 1.00 94.25 148 HIS A C 1
ATOM 1211 O O . HIS A 1 148 ? 24.439 -1.175 -17.453 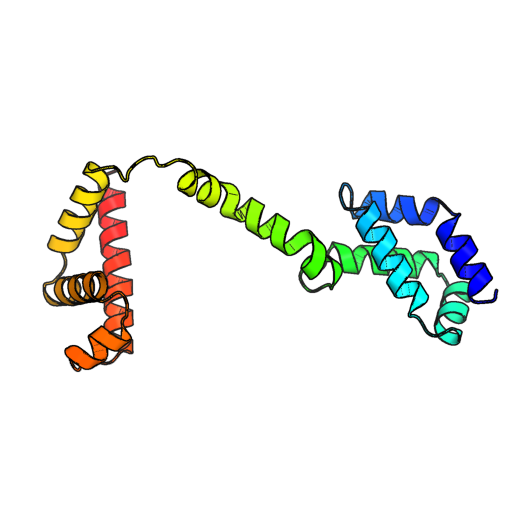1.00 94.25 148 HIS A O 1
ATOM 1217 N N . GLY A 1 149 ? 26.571 -1.296 -16.758 1.00 94.38 149 GLY A N 1
ATOM 1218 C CA . GLY A 1 149 ? 26.888 0.109 -17.025 1.00 94.38 149 GLY A CA 1
ATOM 1219 C C . GLY A 1 149 ? 26.681 0.490 -18.492 1.00 94.38 149 GLY A C 1
ATOM 1220 O O . GLY A 1 149 ? 26.004 1.478 -18.780 1.00 94.38 149 GLY A O 1
ATOM 1221 N N . THR A 1 150 ? 27.191 -0.328 -19.411 1.00 94.50 150 THR A N 1
ATOM 1222 C CA . THR A 1 150 ? 27.053 -0.136 -20.858 1.00 94.50 150 THR A CA 1
ATOM 1223 C C . THR A 1 150 ? 25.596 -0.125 -21.301 1.00 94.50 150 THR A C 1
ATOM 1225 O O . THR A 1 150 ? 25.168 0.837 -21.935 1.00 94.50 150 THR A O 1
ATOM 1228 N N . VAL A 1 151 ? 24.792 -1.118 -20.907 1.00 93.75 151 VAL A N 1
ATOM 1229 C CA . VAL A 1 151 ? 23.369 -1.171 -21.279 1.00 93.75 151 VAL A CA 1
ATOM 1230 C C . VAL A 1 151 ? 22.611 0.038 -20.726 1.00 93.75 151 VAL A C 1
ATOM 1232 O O . VAL A 1 151 ? 21.797 0.634 -21.431 1.00 93.75 151 VAL A O 1
ATOM 1235 N N . GLN A 1 152 ? 22.879 0.451 -19.484 1.00 93.69 152 GLN A N 1
ATOM 1236 C CA . GLN A 1 152 ? 22.222 1.627 -18.901 1.00 93.69 152 GLN A CA 1
ATOM 1237 C C . GLN A 1 152 ? 22.595 2.922 -19.632 1.00 93.69 152 GLN A C 1
ATOM 1239 O O . GLN A 1 152 ? 21.722 3.753 -19.897 1.00 93.69 152 GLN A O 1
ATOM 1244 N N . ASN A 1 153 ? 23.869 3.097 -19.983 1.00 92.62 153 ASN A N 1
ATOM 1245 C CA . ASN A 1 153 ? 24.336 4.271 -20.718 1.00 92.62 153 ASN A CA 1
ATOM 1246 C C . ASN A 1 153 ? 23.785 4.296 -22.147 1.00 92.62 153 ASN A C 1
ATOM 1248 O O . ASN A 1 153 ? 23.274 5.328 -22.582 1.00 92.62 153 ASN A O 1
ATOM 1252 N N . ALA A 1 154 ? 23.779 3.154 -22.833 1.00 92.69 154 ALA A N 1
ATOM 1253 C CA . ALA A 1 154 ? 23.191 3.016 -24.157 1.00 92.69 154 ALA A CA 1
ATOM 1254 C C . ALA A 1 154 ? 21.686 3.331 -24.150 1.00 92.69 154 ALA A C 1
ATOM 1256 O O . ALA A 1 154 ? 21.219 4.114 -24.974 1.00 92.69 154 ALA A O 1
ATOM 1257 N N . ARG A 1 155 ? 20.921 2.830 -23.165 1.00 91.31 155 ARG A N 1
ATOM 1258 C CA . ARG A 1 155 ? 19.489 3.168 -23.007 1.00 91.31 155 ARG A CA 1
ATOM 1259 C C . ARG A 1 155 ? 19.267 4.666 -22.812 1.00 91.31 155 ARG A C 1
ATOM 1261 O O . ARG A 1 155 ? 18.319 5.218 -23.369 1.00 91.31 155 ARG A O 1
ATOM 1268 N N . LYS A 1 156 ? 20.118 5.333 -22.025 1.00 92.50 156 LYS A N 1
ATOM 1269 C CA . LYS A 1 156 ? 20.057 6.793 -21.845 1.00 92.50 156 LYS A CA 1
ATOM 1270 C C . LYS A 1 156 ? 20.345 7.528 -23.155 1.00 92.50 156 LYS A C 1
ATOM 1272 O O . LYS A 1 156 ? 19.600 8.442 -23.492 1.00 92.50 156 LYS A O 1
ATOM 1277 N N . ALA A 1 157 ? 21.373 7.110 -23.892 1.00 89.81 157 ALA A N 1
ATOM 1278 C CA . ALA A 1 157 ? 21.751 7.711 -25.169 1.00 89.81 157 ALA A CA 1
ATOM 1279 C C . ALA A 1 157 ? 20.649 7.556 -26.231 1.00 89.81 157 ALA A C 1
ATOM 1281 O O . ALA A 1 157 ? 20.280 8.534 -26.877 1.00 89.81 157 ALA A O 1
ATOM 1282 N N . VAL A 1 158 ? 20.066 6.359 -26.355 1.00 90.38 158 VAL A N 1
ATOM 1283 C CA . VAL A 1 158 ? 18.942 6.092 -27.267 1.00 90.38 158 VAL A CA 1
ATOM 1284 C C . VAL A 1 158 ? 17.737 6.963 -26.910 1.00 90.38 158 VAL A C 1
ATOM 1286 O O . VAL A 1 158 ? 17.219 7.671 -27.766 1.00 90.38 158 VAL A O 1
ATOM 1289 N N . ARG A 1 159 ? 17.341 7.014 -25.630 1.00 88.69 159 ARG A N 1
ATOM 1290 C CA . ARG A 1 159 ? 16.237 7.880 -25.176 1.00 88.69 159 ARG A CA 1
ATOM 1291 C C . ARG A 1 159 ? 16.486 9.363 -25.454 1.00 88.69 159 ARG A C 1
ATOM 1293 O O . ARG A 1 159 ? 15.540 10.078 -25.764 1.00 88.69 159 ARG A O 1
ATOM 1300 N N . ALA A 1 160 ? 17.725 9.833 -25.312 1.00 88.00 160 ALA A N 1
ATOM 1301 C CA . ALA A 1 160 ? 18.075 11.221 -25.597 1.00 88.00 160 ALA A CA 1
ATOM 1302 C C . ALA A 1 160 ? 17.932 11.549 -27.092 1.00 88.00 160 ALA A C 1
ATOM 1304 O O . ALA A 1 160 ? 17.379 12.595 -27.419 1.00 88.00 160 ALA A O 1
ATOM 1305 N N . LYS A 1 161 ? 18.355 10.641 -27.985 1.00 84.38 161 LYS A N 1
ATOM 1306 C CA . LYS A 1 161 ? 18.179 10.799 -29.438 1.00 84.38 161 LYS A CA 1
ATOM 1307 C C . LYS A 1 161 ? 16.702 10.823 -29.835 1.00 84.38 161 LYS A C 1
ATOM 1309 O O . LYS A 1 161 ? 16.288 11.743 -30.531 1.00 84.38 161 LYS A O 1
ATOM 1314 N N . LEU A 1 162 ? 15.897 9.897 -29.314 1.00 82.75 162 LEU A N 1
ATOM 1315 C CA . LEU A 1 162 ? 14.458 9.835 -29.610 1.00 82.75 162 LEU A CA 1
ATOM 1316 C C . LEU A 1 162 ? 13.707 11.097 -29.155 1.00 82.75 162 LEU A C 1
ATOM 1318 O O . LEU A 1 162 ? 12.838 11.587 -29.862 1.00 82.75 162 LEU A O 1
ATOM 1322 N N . LYS A 1 163 ? 14.088 11.693 -28.017 1.00 76.06 163 LYS A N 1
ATOM 1323 C CA . LYS A 1 163 ? 13.521 12.974 -27.552 1.00 76.06 163 LYS A CA 1
ATOM 1324 C C . LYS A 1 163 ? 13.936 14.193 -28.378 1.00 76.06 163 LYS A C 1
ATOM 1326 O O . LYS A 1 163 ? 13.328 15.239 -28.220 1.00 76.06 163 LYS A O 1
ATOM 1331 N N . SER A 1 164 ? 14.996 14.093 -29.178 1.00 61.03 164 SER A N 1
ATOM 1332 C CA . SER A 1 164 ? 15.460 15.188 -30.039 1.00 61.03 164 SER A CA 1
ATOM 1333 C C . SER A 1 164 ? 14.815 15.185 -31.428 1.00 61.03 164 SER A C 1
ATOM 1335 O O . SER A 1 164 ? 15.071 16.092 -32.213 1.00 61.03 164 SER A O 1
ATOM 1337 N N . HIS A 1 165 ? 14.038 14.147 -31.752 1.00 51.97 165 HIS A N 1
ATOM 1338 C CA . HIS A 1 165 ? 13.309 13.994 -33.019 1.00 51.97 165 HIS A CA 1
ATOM 1339 C C . HIS A 1 165 ? 11.784 14.134 -32.854 1.00 51.97 165 HIS A C 1
ATOM 1341 O O . HIS A 1 165 ? 11.067 14.060 -33.846 1.00 51.97 165 HIS A O 1
ATOM 1347 N N . ALA A 1 166 ? 11.313 14.372 -31.624 1.00 45.34 166 ALA A N 1
ATOM 1348 C CA . ALA A 1 166 ? 9.935 14.731 -31.283 1.00 45.34 166 ALA A CA 1
ATOM 1349 C C . ALA A 1 166 ? 9.836 16.236 -30.999 1.00 45.34 166 ALA A C 1
ATOM 1351 O O . ALA A 1 166 ? 8.789 16.830 -31.335 1.00 45.34 166 ALA A O 1
#

Solvent-accessible surface area (backbone atoms only — not comparable to full-atom values): 9382 Å² total; per-residue (Å²): 118,58,68,68,56,51,53,55,46,59,75,67,41,62,65,58,51,48,53,23,41,75,73,46,52,92,48,12,67,64,51,38,52,52,53,50,53,55,56,71,70,45,56,61,73,59,49,43,54,34,60,75,68,49,41,67,61,52,50,53,52,49,52,51,46,32,67,72,32,85,82,27,70,53,22,63,75,67,43,46,63,58,47,52,48,61,75,40,40,66,60,55,49,54,67,72,45,83,68,69,79,53,65,66,60,52,51,52,52,51,54,42,44,70,71,41,58,71,67,50,31,51,53,43,53,51,33,68,75,64,75,36,62,66,59,49,20,69,75,69,70,46,56,54,68,57,53,53,51,41,46,53,51,45,54,50,52,36,54,52,54,59,64,73,79,110

Radius of gyration: 27.98 Å; Cα contacts (8 Å, |Δi|>4): 111; chains: 1; bounding box: 58×31×69 Å

pLDDT: mean 89.36, std 9.68, range [45.34, 97.19]

Sequence (166 aa):
MNREQIINQLSRDNEYHNICRQIGRDDADDLYQELMLYILEIPEEKLTRLNESCLKCFFYRMAEKQYKSKTSAFHKKYRREAEIIREHANDIVAIGQDTGIDEDVINDVVAAVQGLYWYDRGIVELYAEKGNMRTVSAETGIPLISIHGTVQNARKAVRAKLKSHA

Organism: NCBI:txid1293035

Foldseek 3Di:
DFLVVLLVCLVPDCVLLVLLCVQVPVCSVVLSVVLSVVSVPDDGVVNVVCVVPPVPVVSSVSSNCQRVDCPHPNCVPPPVVVVVCVVCVVVVVVVVPPPPDPVVVVVLLVVQLVPDDPVLSVLLVVCVVPVDLVVVCVVVVPDSVVSVVSPVVSVVSSVVSVVVVD